Protein AF-A0A310S3H1-F1 (afdb_monomer_lite)

Secondary structure (DSSP, 8-state):
--TTSSHHHHTT-HHHHHHHHHHTTS--------PPPHHHHHHHHHTTSS---HHHHHHHHHHIIIIISTTTT--HHHHHHHHHHHHHHHHH-HHHHHHHHHHHSPP--

Sequence (109 aa):
MQIKSVDRVIMSSPGLFFLMLLGTILCTEGQVLRGNSYMEKQLLCALDRAPCDILGSQIKDALPEIIGNNCRSCDNRQVSNARRIAVFVQSKYPDVWNALVQKYSPSST

Radius of gyration: 20.16 Å; chains: 1; bounding box: 42×35×50 Å

Organism: Chrysomela lapponica (NCBI:txid153811)

InterPro domains:
  IPR005055 Insect odorant-binding protein A10/Ejaculatory bulb-specific protein 3 [PF03392] (31-108)
  IPR005055 Insect odorant-binding protein A10/Ejaculatory bulb-specific protein 3 [PTHR11257] (31-108)
  IPR036682 Insect odorant-binding protein A10/Ejaculatory bulb-specific protein 3 superfamily [G3DSA:1.10.2080.10] (29-109)
  IPR036682 Insect odorant-binding protein A10/Ejaculatory bulb-specific protein 3 superfamily [SSF100910] (31-108)

Structure (mmCIF, N/CA/C/O backbone):
data_AF-A0A310S3H1-F1
#
_entry.id   AF-A0A310S3H1-F1
#
loop_
_atom_site.group_PDB
_atom_site.id
_atom_site.type_symbol
_atom_site.label_atom_id
_atom_site.label_alt_id
_atom_site.label_comp_id
_atom_site.label_asym_id
_atom_site.label_entity_id
_atom_site.label_seq_id
_atom_site.pdbx_PDB_ins_code
_atom_site.Cartn_x
_atom_site.Cartn_y
_atom_site.Cartn_z
_atom_site.occupancy
_atom_site.B_iso_or_equiv
_atom_site.auth_seq_id
_atom_site.auth_comp_id
_atom_site.auth_asym_id
_atom_site.auth_atom_id
_atom_site.pdbx_PDB_model_num
ATOM 1 N N . MET A 1 1 ? -22.642 7.665 -6.663 1.00 42.91 1 MET A N 1
ATOM 2 C CA . MET A 1 1 ? -24.018 8.197 -6.814 1.00 42.91 1 MET A CA 1
ATOM 3 C C . MET A 1 1 ? -23.860 9.648 -7.265 1.00 42.91 1 MET A C 1
ATOM 5 O O . MET A 1 1 ? -23.301 10.402 -6.495 1.00 42.91 1 MET A O 1
ATOM 9 N N . GLN A 1 2 ? -23.945 10.004 -8.549 1.00 29.75 2 GLN A N 1
ATOM 10 C CA . GLN A 1 2 ? -25.101 10.720 -9.135 1.00 29.75 2 GLN A CA 1
ATOM 11 C C . GLN A 1 2 ? -25.016 10.783 -10.693 1.00 29.75 2 GLN A C 1
ATOM 13 O O . GLN A 1 2 ? -25.558 11.685 -11.318 1.00 29.75 2 GLN A O 1
ATOM 18 N N . IL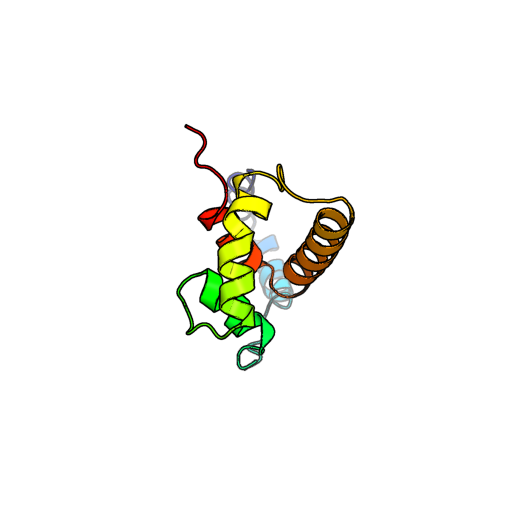E A 1 3 ? -24.314 9.854 -11.358 1.00 44.84 3 ILE A N 1
ATOM 19 C CA . ILE A 1 3 ? -23.922 10.017 -12.780 1.00 44.84 3 ILE A CA 1
ATOM 20 C C . ILE A 1 3 ? -25.096 9.847 -13.779 1.00 44.84 3 ILE A C 1
ATOM 22 O O . ILE A 1 3 ? -25.001 10.300 -14.905 1.00 44.84 3 ILE A O 1
ATOM 26 N N . LYS A 1 4 ? -26.247 9.272 -13.396 1.00 45.41 4 LYS A N 1
ATOM 27 C CA . LYS A 1 4 ? -27.251 8.809 -14.383 1.00 45.41 4 LYS A CA 1
ATOM 28 C C . LYS A 1 4 ? -28.276 9.842 -14.892 1.00 45.41 4 LYS A C 1
ATOM 30 O O . LYS A 1 4 ? -28.964 9.540 -15.862 1.00 45.41 4 LYS A O 1
ATOM 35 N N . SER A 1 5 ? -28.420 11.024 -14.281 1.00 38.00 5 SER A N 1
ATOM 36 C CA . SER A 1 5 ? -29.461 11.991 -14.707 1.00 38.00 5 SER A CA 1
ATOM 37 C C . SER A 1 5 ? -28.984 13.064 -15.690 1.00 38.00 5 SER A C 1
ATOM 39 O O . SER A 1 5 ? -29.821 13.683 -16.345 1.00 38.00 5 SER A O 1
ATOM 41 N N . VAL A 1 6 ? -27.673 13.291 -15.827 1.00 47.19 6 VAL A N 1
ATOM 42 C CA . VAL A 1 6 ? -27.137 14.397 -16.647 1.00 47.19 6 VAL A CA 1
ATOM 43 C C . VAL A 1 6 ? -26.941 14.026 -18.122 1.00 47.19 6 VAL A C 1
ATOM 45 O O . VAL A 1 6 ? -26.790 14.908 -18.954 1.00 47.19 6 VAL A O 1
ATOM 48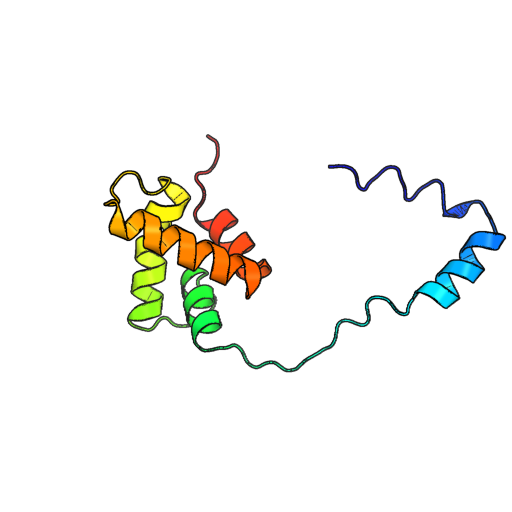 N N . ASP A 1 7 ? -27.004 12.742 -18.481 1.00 50.34 7 ASP A N 1
ATOM 49 C CA . ASP A 1 7 ? -26.800 12.302 -19.870 1.00 50.34 7 ASP A CA 1
ATOM 50 C C . ASP A 1 7 ? -28.016 12.585 -20.769 1.00 50.34 7 ASP A C 1
ATOM 52 O O . ASP A 1 7 ? -27.888 12.762 -21.980 1.00 50.34 7 ASP A O 1
ATOM 56 N N . ARG A 1 8 ? -29.227 12.661 -20.193 1.00 44.34 8 ARG A N 1
ATOM 57 C CA . ARG A 1 8 ? -30.472 12.756 -20.978 1.00 44.34 8 ARG A CA 1
ATOM 58 C C . ARG A 1 8 ? -30.781 14.175 -21.476 1.00 44.34 8 ARG A C 1
ATOM 60 O O . ARG A 1 8 ? -31.471 14.321 -22.478 1.00 44.34 8 ARG A O 1
ATOM 67 N N . VAL A 1 9 ? -30.269 15.216 -20.814 1.00 45.97 9 VAL A N 1
ATOM 68 C CA . VAL A 1 9 ? -30.546 16.622 -21.186 1.00 45.97 9 VAL A CA 1
ATOM 69 C C . VAL A 1 9 ? -29.674 17.084 -22.362 1.00 45.97 9 VAL A C 1
ATOM 71 O O . VAL A 1 9 ? -30.108 17.898 -23.175 1.00 45.97 9 VAL A O 1
ATOM 74 N N . ILE A 1 10 ? -28.468 16.527 -22.507 1.00 50.19 10 ILE A N 1
ATOM 75 C CA . ILE A 1 10 ? -27.440 17.016 -23.442 1.00 50.19 10 ILE A CA 1
ATOM 76 C C . ILE A 1 10 ? -27.767 16.680 -24.914 1.00 50.19 10 ILE A C 1
ATOM 78 O O . ILE A 1 10 ? -27.358 17.403 -25.819 1.00 50.19 10 ILE A O 1
ATOM 82 N N . MET A 1 11 ? -28.563 15.637 -25.177 1.00 49.97 11 MET A N 1
ATOM 83 C CA . MET A 1 11 ? -28.766 15.091 -26.531 1.00 49.97 11 MET A CA 1
ATOM 84 C C . MET A 1 11 ? -29.881 15.769 -27.359 1.00 49.97 11 MET A C 1
ATOM 86 O O . MET A 1 11 ? -30.158 15.337 -28.474 1.00 49.97 11 MET A O 1
ATOM 90 N N . SER A 1 12 ? -30.515 16.832 -26.847 1.00 48.53 12 SER A N 1
ATOM 91 C CA . SER A 1 12 ? -31.702 17.455 -27.478 1.00 48.53 12 SER A CA 1
ATOM 92 C C . SER A 1 12 ? -31.439 18.814 -28.143 1.00 48.53 12 SER A C 1
ATOM 94 O O . SER A 1 12 ? -32.341 19.374 -28.762 1.00 48.53 12 SER A O 1
ATOM 96 N N . SER A 1 13 ? -30.227 19.363 -28.015 1.00 48.22 13 SER A N 1
ATOM 97 C CA . SER A 1 13 ? -29.909 20.740 -28.420 1.00 48.22 13 SER A CA 1
ATOM 98 C C . SER A 1 13 ? -28.786 20.765 -29.467 1.00 48.22 13 SER A C 1
ATOM 100 O O . SER A 1 13 ? -27.623 20.573 -29.104 1.00 48.22 13 SER A O 1
ATOM 102 N N . PRO A 1 14 ? -29.080 21.059 -30.752 1.00 57.53 14 PRO A N 1
ATOM 103 C CA . PRO A 1 14 ? -28.101 21.011 -31.848 1.00 57.53 14 PRO A CA 1
ATOM 104 C C . PRO A 1 14 ? -26.866 21.909 -31.646 1.00 57.53 14 PRO A C 1
ATOM 106 O O . PRO A 1 14 ? -25.802 21.631 -32.191 1.00 57.53 14 PRO A O 1
ATOM 109 N N . GLY A 1 15 ? -26.983 22.974 -30.844 1.00 57.22 15 GLY A N 1
ATOM 110 C CA . GLY A 1 15 ? -25.899 23.932 -30.590 1.00 57.22 15 GLY A CA 1
ATOM 111 C C . GLY A 1 15 ? -24.832 23.478 -29.583 1.00 57.22 15 GLY A C 1
ATOM 112 O O . GLY A 1 15 ? -23.707 23.966 -29.637 1.00 57.22 15 GLY A O 1
ATOM 113 N N . LEU A 1 16 ? -25.133 22.533 -28.684 1.00 53.72 16 LEU A N 1
ATOM 114 C CA . LEU A 1 16 ? -24.162 22.059 -27.680 1.00 53.72 16 LEU A CA 1
ATOM 115 C C . LEU A 1 16 ? -23.225 20.966 -28.211 1.00 53.72 16 LEU A C 1
ATOM 117 O O . LEU A 1 16 ? -22.139 20.768 -27.669 1.00 53.72 16 LEU A O 1
ATOM 121 N N . PHE A 1 17 ? -23.603 20.300 -29.302 1.00 57.66 17 PHE A N 1
ATOM 122 C CA . PHE A 1 17 ? -22.774 19.278 -29.942 1.00 57.66 17 PHE A CA 1
ATOM 123 C C . PHE A 1 17 ? -21.497 19.879 -30.559 1.00 57.66 17 PHE A C 1
ATOM 125 O O . PHE A 1 17 ? -20.422 19.289 -30.485 1.00 57.66 17 PHE A O 1
ATOM 132 N N . PHE A 1 18 ? -21.590 21.103 -31.091 1.00 57.94 18 PHE A N 1
ATOM 133 C CA . PHE A 1 18 ? -20.455 21.828 -31.675 1.00 57.94 18 PHE A CA 1
ATOM 134 C C . PHE A 1 18 ? -19.472 22.351 -30.609 1.00 57.94 18 PHE A C 1
ATOM 136 O O . PHE A 1 18 ? -18.264 22.376 -30.830 1.00 57.94 18 PHE A O 1
ATOM 143 N N . LEU A 1 19 ? -19.973 22.692 -29.416 1.00 54.56 19 LEU A N 1
ATOM 144 C CA . LEU A 1 19 ? -19.149 23.046 -28.252 1.00 54.56 19 LEU A CA 1
ATOM 145 C C . LEU A 1 19 ? -18.420 21.833 -27.658 1.00 54.56 19 LEU A C 1
ATOM 147 O O . LEU A 1 19 ? -17.305 21.981 -27.165 1.00 54.56 19 LEU A O 1
ATOM 151 N N . MET A 1 20 ? -18.997 20.630 -27.754 1.00 55.97 20 MET A N 1
ATOM 152 C CA . MET A 1 20 ? -18.299 19.405 -27.350 1.00 55.97 20 MET A CA 1
ATOM 153 C C . MET A 1 20 ? -17.115 19.067 -28.265 1.00 55.97 20 MET A C 1
ATOM 155 O O . MET A 1 20 ? -16.096 18.612 -27.758 1.00 55.97 20 MET A O 1
ATOM 159 N N . LEU A 1 21 ? -17.184 19.361 -29.570 1.00 56.03 21 LEU A N 1
ATOM 160 C CA . LEU A 1 21 ? -16.066 19.133 -30.502 1.00 56.03 21 LEU A CA 1
ATOM 161 C C . LEU A 1 21 ? -14.854 20.045 -30.242 1.00 56.03 21 LEU A C 1
ATOM 163 O O . LEU A 1 21 ? -13.724 19.641 -30.496 1.00 56.03 21 LEU A O 1
ATOM 167 N N . LEU A 1 22 ? -15.064 21.248 -29.698 1.00 56.94 22 LEU A N 1
ATOM 168 C CA . LEU A 1 22 ? -13.971 22.125 -29.253 1.00 56.94 22 L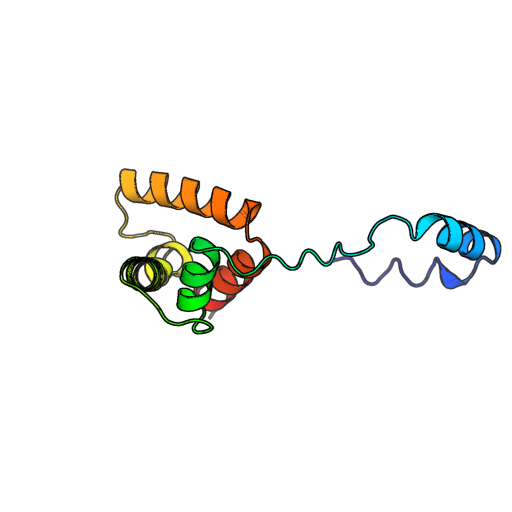EU A CA 1
ATOM 169 C C . LEU A 1 22 ? -13.485 21.795 -27.826 1.00 56.94 22 LEU A C 1
ATOM 171 O O . LEU A 1 22 ? -12.415 22.244 -27.422 1.00 56.94 22 LEU A O 1
ATOM 175 N N . GLY A 1 23 ? -14.248 21.000 -27.067 1.00 56.06 23 GLY A N 1
ATOM 176 C CA . GLY A 1 23 ? -13.971 20.628 -25.676 1.00 56.06 23 GLY A CA 1
ATOM 177 C C . GLY A 1 23 ? -13.260 19.283 -25.476 1.00 56.06 23 GLY A C 1
ATOM 178 O O . GLY A 1 23 ? -12.879 18.974 -24.350 1.00 56.06 23 GLY A O 1
ATOM 179 N N . THR A 1 24 ? -13.020 18.487 -26.525 1.00 53.22 24 THR A N 1
ATOM 180 C CA . THR A 1 24 ? -12.315 17.189 -26.420 1.00 53.22 24 THR A CA 1
ATOM 181 C C . THR A 1 24 ? -10.826 17.297 -26.048 1.00 53.22 24 THR A C 1
ATOM 183 O O . THR A 1 24 ? -10.147 16.278 -25.961 1.00 53.22 24 THR A O 1
ATOM 186 N N . ILE A 1 25 ? -10.290 18.498 -25.793 1.00 54.69 25 ILE A N 1
ATOM 187 C CA . ILE A 1 25 ? -8.881 18.725 -25.401 1.00 54.69 25 ILE A CA 1
ATOM 188 C C . ILE A 1 25 ? -8.672 18.642 -23.866 1.00 54.69 25 ILE A C 1
ATOM 190 O O . ILE A 1 25 ? -7.720 19.183 -23.318 1.00 54.69 25 ILE A O 1
ATOM 194 N N . LEU A 1 26 ? -9.544 17.949 -23.134 1.00 55.28 26 LEU A N 1
ATOM 195 C CA . LEU A 1 26 ? -9.329 17.520 -21.742 1.00 55.28 26 LEU A CA 1
ATOM 196 C C . LEU A 1 26 ? -9.914 16.104 -21.629 1.00 55.28 26 LEU A C 1
ATOM 198 O O . LEU A 1 26 ? -11.060 15.931 -21.246 1.00 55.28 26 LEU A O 1
ATOM 202 N N . CYS A 1 27 ? -9.297 15.081 -22.210 1.00 56.41 27 CYS A N 1
ATOM 203 C CA . CYS A 1 27 ? -8.417 14.163 -21.492 1.00 56.41 27 CYS A CA 1
ATOM 204 C C . CYS A 1 27 ? -7.836 13.190 -22.531 1.00 56.41 27 CYS A C 1
ATOM 206 O O . CYS A 1 27 ? -8.253 12.037 -22.604 1.00 56.41 27 CYS A O 1
ATOM 208 N N . THR A 1 28 ? -6.891 13.623 -23.372 1.00 45.31 28 THR A N 1
ATOM 209 C CA . THR A 1 28 ? -5.997 12.631 -23.984 1.00 45.31 28 THR A CA 1
ATOM 210 C C . THR A 1 28 ? -5.253 11.991 -22.820 1.00 45.31 28 THR A C 1
ATOM 212 O O . THR A 1 28 ? -4.408 12.647 -22.206 1.00 45.31 28 THR A O 1
ATOM 215 N N . GLU A 1 29 ? -5.631 10.765 -22.453 1.00 52.66 29 GLU A N 1
ATOM 216 C CA . GLU A 1 29 ? -4.867 9.938 -21.528 1.00 52.66 29 GLU A CA 1
ATOM 217 C C . GLU A 1 29 ? -3.442 9.911 -22.065 1.00 52.66 29 GLU A C 1
ATOM 219 O O . GLU A 1 29 ? -3.159 9.305 -23.099 1.00 52.66 29 GLU A O 1
ATOM 224 N N . GLY A 1 30 ? -2.550 10.668 -21.424 1.00 49.44 30 GLY A N 1
ATOM 225 C CA . GLY A 1 30 ? -1.141 10.619 -21.744 1.00 49.44 30 GLY A CA 1
ATOM 226 C C . GLY A 1 30 ? -0.711 9.180 -21.532 1.00 49.44 30 GLY A C 1
ATOM 227 O O . GLY A 1 30 ? -0.542 8.757 -20.391 1.00 49.44 30 GLY A O 1
ATOM 228 N N . GLN A 1 31 ? -0.561 8.424 -22.618 1.00 48.28 31 GLN A N 1
ATOM 229 C CA . GLN A 1 31 ? 0.021 7.093 -22.571 1.00 48.28 31 GLN A CA 1
ATOM 230 C C . GLN A 1 31 ? 1.515 7.271 -22.342 1.00 48.28 31 GLN A C 1
ATOM 232 O O . GLN A 1 31 ? 2.348 7.160 -23.238 1.00 48.28 31 GLN A O 1
ATOM 237 N N . VAL A 1 32 ? 1.858 7.636 -21.110 1.00 48.81 32 VAL A N 1
ATOM 238 C CA . VAL A 1 32 ? 3.223 7.543 -20.644 1.00 48.81 32 VAL A CA 1
ATOM 239 C C . VAL A 1 32 ? 3.454 6.053 -20.457 1.00 48.81 32 VAL A C 1
ATOM 241 O O . VAL A 1 32 ? 2.864 5.449 -19.563 1.00 48.81 32 VAL A O 1
ATOM 244 N N . LEU A 1 33 ? 4.304 5.461 -21.295 1.00 51.59 33 LEU A N 1
ATOM 245 C CA . LEU A 1 33 ? 4.903 4.150 -21.051 1.00 51.59 33 LEU A CA 1
ATOM 246 C C . LEU A 1 33 ? 5.785 4.254 -19.792 1.00 51.59 33 LEU A C 1
ATOM 248 O O . LEU A 1 33 ? 7.012 4.283 -19.857 1.00 51.59 33 LEU A O 1
ATOM 252 N N . ARG A 1 34 ? 5.158 4.402 -18.624 1.00 56.78 34 ARG A N 1
ATOM 253 C CA . ARG A 1 34 ? 5.810 4.298 -17.324 1.00 56.78 34 ARG A CA 1
ATOM 254 C C . ARG A 1 34 ? 5.832 2.816 -17.020 1.00 56.78 34 ARG A C 1
ATOM 256 O O . ARG A 1 34 ? 4.828 2.256 -16.605 1.00 56.78 34 ARG A O 1
ATOM 263 N N . GLY A 1 35 ? 6.971 2.175 -17.266 1.00 65.00 35 GLY A N 1
ATOM 264 C CA . GLY A 1 35 ? 7.217 0.876 -16.652 1.00 65.00 35 GLY A CA 1
ATOM 265 C C . GLY A 1 35 ? 6.984 0.988 -15.143 1.00 65.00 35 GLY A C 1
ATOM 266 O O . GLY A 1 35 ? 7.349 2.003 -14.541 1.00 65.00 35 GLY A O 1
ATOM 267 N N . ASN A 1 36 ? 6.350 -0.025 -14.554 1.00 74.62 36 ASN A N 1
ATOM 268 C CA . ASN A 1 36 ? 5.904 0.044 -13.166 1.00 74.62 36 ASN A CA 1
ATOM 269 C C . ASN A 1 36 ? 7.074 0.361 -12.232 1.00 74.62 36 ASN A C 1
ATOM 271 O O . ASN A 1 36 ? 8.142 -0.266 -12.312 1.00 74.62 36 ASN A O 1
ATOM 275 N N . SER A 1 37 ? 6.863 1.315 -11.325 1.00 90.88 37 SER A N 1
ATOM 276 C CA . SER A 1 37 ? 7.884 1.691 -10.345 1.00 90.88 37 SER A CA 1
ATOM 277 C C . SER A 1 37 ? 8.180 0.526 -9.387 1.00 90.88 37 SER A C 1
ATOM 279 O O . SER A 1 37 ? 7.386 -0.406 -9.252 1.00 90.88 37 SER A O 1
ATOM 281 N N . TYR A 1 38 ? 9.317 0.567 -8.680 1.00 94.81 38 TYR A N 1
ATOM 282 C CA . TYR A 1 38 ? 9.615 -0.437 -7.650 1.00 94.81 38 TYR A CA 1
ATOM 283 C C . TYR A 1 38 ? 8.483 -0.542 -6.615 1.00 94.81 38 TYR A C 1
ATOM 285 O O . TYR A 1 38 ? 8.014 -1.640 -6.335 1.00 94.81 38 TYR A O 1
ATOM 293 N N . MET A 1 39 ? 7.991 0.596 -6.111 1.00 95.25 39 MET A N 1
ATOM 294 C CA . MET A 1 39 ? 6.886 0.617 -5.147 1.00 95.25 39 MET A CA 1
ATOM 295 C C . MET A 1 39 ? 5.585 0.089 -5.738 1.00 95.25 39 MET A C 1
ATOM 297 O O . MET A 1 39 ? 4.866 -0.648 -5.073 1.00 95.25 39 MET A O 1
ATOM 301 N N . GLU A 1 40 ? 5.293 0.419 -6.991 1.00 95.44 40 GLU A N 1
ATOM 302 C CA . GLU A 1 40 ? 4.116 -0.101 -7.676 1.00 95.44 40 GLU A CA 1
ATOM 303 C C . GLU A 1 40 ? 4.154 -1.628 -7.778 1.00 95.44 40 GLU A C 1
ATOM 305 O O . GLU A 1 40 ? 3.152 -2.276 -7.497 1.00 95.44 40 GLU A O 1
ATOM 310 N N . LYS A 1 41 ? 5.316 -2.225 -8.079 1.00 96.94 41 LYS A N 1
ATOM 311 C CA . LYS A 1 41 ? 5.478 -3.689 -8.073 1.00 96.94 41 LYS A CA 1
ATOM 312 C C . LYS A 1 41 ? 5.186 -4.295 -6.699 1.00 96.94 41 LYS A C 1
ATOM 314 O O . LYS A 1 41 ? 4.506 -5.314 -6.641 1.00 96.94 41 LYS A O 1
ATOM 319 N N . GLN A 1 42 ? 5.615 -3.652 -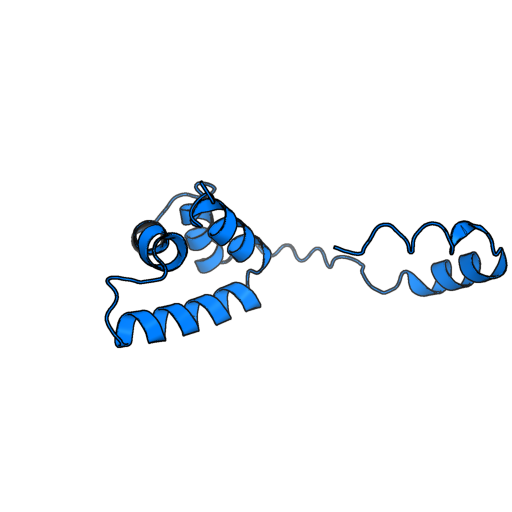5.610 1.00 97.75 42 GLN A N 1
ATOM 320 C CA . GLN A 1 42 ? 5.314 -4.138 -4.256 1.00 97.75 42 GLN A CA 1
ATOM 321 C C . GLN A 1 42 ? 3.823 -4.049 -3.920 1.00 97.75 42 GLN A C 1
ATOM 323 O O . GLN A 1 42 ? 3.246 -4.993 -3.382 1.00 97.75 42 GLN A O 1
ATOM 328 N N . LEU A 1 43 ? 3.168 -2.950 -4.301 1.00 97.31 43 LEU A N 1
ATOM 329 C CA . LEU A 1 43 ? 1.724 -2.795 -4.124 1.00 97.31 43 LEU A CA 1
ATOM 330 C C . LEU A 1 43 ? 0.932 -3.790 -4.994 1.00 97.31 43 LEU A C 1
ATOM 332 O O . LEU A 1 43 ? -0.068 -4.349 -4.547 1.00 97.31 43 LEU A O 1
ATOM 336 N N . LEU A 1 44 ? 1.394 -4.067 -6.216 1.00 97.50 44 LEU A N 1
ATOM 337 C CA . LEU A 1 44 ? 0.811 -5.084 -7.094 1.00 97.50 44 LEU A CA 1
ATOM 338 C C . LEU A 1 44 ? 1.035 -6.505 -6.565 1.00 97.50 44 LEU A C 1
ATOM 340 O O . LEU A 1 44 ? 0.149 -7.344 -6.719 1.00 97.50 44 LEU A O 1
ATOM 344 N N . CYS A 1 45 ? 2.157 -6.778 -5.898 1.00 98.25 45 CYS A N 1
ATOM 345 C CA . CYS A 1 45 ? 2.375 -8.034 -5.174 1.00 98.25 45 CYS A CA 1
ATOM 346 C C . CYS A 1 45 ? 1.317 -8.228 -4.079 1.00 98.25 45 CYS A C 1
ATOM 348 O O . CYS A 1 45 ? 0.718 -9.299 -3.979 1.00 98.25 45 CYS A O 1
ATOM 350 N N . ALA A 1 46 ? 0.988 -7.178 -3.321 1.00 97.69 46 ALA A N 1
ATOM 351 C CA . ALA A 1 46 ? -0.089 -7.241 -2.335 1.00 97.69 46 ALA A CA 1
ATOM 352 C C . ALA A 1 46 ? -1.475 -7.503 -2.969 1.00 97.69 46 ALA A C 1
ATOM 354 O O . ALA A 1 46 ? -2.391 -7.994 -2.302 1.00 97.69 46 ALA A O 1
ATOM 355 N N . LEU A 1 47 ? -1.635 -7.250 -4.270 1.00 97.75 47 LEU A N 1
ATOM 356 C CA . LEU A 1 47 ? -2.816 -7.609 -5.059 1.00 97.75 47 LEU A CA 1
ATOM 357 C C . LEU A 1 47 ? -2.725 -8.980 -5.745 1.00 97.75 47 LEU A C 1
ATOM 359 O O . LEU A 1 47 ? -3.674 -9.344 -6.431 1.00 97.75 47 LEU A O 1
ATOM 363 N N . ASP A 1 48 ? -1.648 -9.743 -5.546 1.00 97.62 48 ASP A N 1
ATOM 364 C CA . ASP A 1 48 ? -1.346 -10.994 -6.265 1.00 97.62 48 ASP A CA 1
ATOM 365 C C . ASP A 1 48 ? -1.189 -10.811 -7.787 1.00 97.62 48 ASP A C 1
ATOM 367 O O . ASP A 1 48 ? -1.487 -11.705 -8.575 1.00 97.62 48 ASP A O 1
ATOM 371 N N . ARG A 1 49 ? -0.720 -9.633 -8.220 1.00 96.56 49 ARG A N 1
ATOM 372 C CA . ARG A 1 49 ? -0.520 -9.274 -9.640 1.00 96.56 49 ARG A CA 1
ATOM 373 C C . ARG A 1 49 ? 0.952 -9.143 -10.044 1.00 96.56 49 ARG A C 1
ATOM 375 O O . ARG A 1 49 ? 1.245 -8.850 -11.199 1.00 96.56 49 ARG A O 1
ATOM 382 N N . ALA A 1 50 ? 1.874 -9.329 -9.104 1.00 96.38 50 ALA A N 1
ATOM 383 C CA . ALA A 1 50 ? 3.319 -9.298 -9.312 1.00 96.38 50 ALA A CA 1
ATOM 384 C C . ALA A 1 50 ? 4.016 -10.182 -8.258 1.00 96.38 50 ALA A C 1
ATOM 386 O O . ALA A 1 50 ? 3.434 -10.420 -7.198 1.00 96.38 50 ALA A O 1
ATOM 387 N N . PRO A 1 51 ? 5.244 -10.674 -8.505 1.00 97.44 51 PRO A N 1
ATOM 388 C CA . PRO A 1 51 ? 6.015 -11.378 -7.484 1.00 97.44 51 PRO A CA 1
ATOM 389 C C . PRO A 1 51 ? 6.389 -10.440 -6.329 1.00 97.44 51 PRO A C 1
ATOM 391 O O . PRO A 1 51 ? 6.666 -9.259 -6.539 1.00 97.44 51 PRO A O 1
ATOM 394 N N . CYS A 1 52 ? 6.415 -10.987 -5.117 1.00 97.56 52 CYS A N 1
ATOM 395 C CA . CYS A 1 52 ? 6.780 -10.263 -3.905 1.00 97.56 52 CYS A CA 1
ATOM 396 C C . CYS A 1 52 ? 8.277 -10.380 -3.614 1.00 97.56 52 CYS A C 1
ATOM 398 O O . CYS A 1 52 ? 8.847 -11.466 -3.728 1.00 97.56 52 CYS A O 1
ATOM 400 N N . ASP A 1 53 ? 8.892 -9.281 -3.178 1.00 97.81 53 ASP A N 1
ATOM 401 C CA . ASP A 1 53 ? 10.148 -9.331 -2.430 1.00 97.81 53 ASP A CA 1
ATOM 402 C C . ASP A 1 53 ? 9.882 -9.222 -0.917 1.00 97.81 53 ASP A C 1
ATOM 404 O O . ASP A 1 53 ? 8.738 -9.304 -0.464 1.00 97.81 53 ASP A O 1
ATOM 408 N N . ILE A 1 54 ? 10.939 -9.044 -0.119 1.00 98.00 54 ILE A N 1
ATOM 409 C CA . ILE A 1 54 ? 10.830 -8.908 1.340 1.00 98.00 54 ILE A CA 1
ATOM 410 C C . ILE A 1 54 ? 9.887 -7.755 1.723 1.00 98.00 54 ILE A C 1
ATOM 412 O O . ILE A 1 54 ? 9.058 -7.918 2.618 1.00 98.00 54 ILE A O 1
ATOM 416 N N . LEU A 1 55 ? 9.984 -6.608 1.045 1.00 96.44 55 LEU A N 1
ATOM 417 C CA . LEU A 1 55 ? 9.144 -5.446 1.324 1.00 96.44 55 LEU A CA 1
ATOM 418 C C . LEU A 1 55 ? 7.704 -5.685 0.861 1.00 96.44 55 LEU A C 1
ATOM 420 O O . LEU A 1 55 ? 6.771 -5.381 1.604 1.00 96.44 55 LEU A O 1
ATOM 424 N N . GLY A 1 56 ? 7.510 -6.241 -0.336 1.00 97.06 56 GLY A N 1
ATOM 425 C CA . GLY A 1 56 ? 6.184 -6.589 -0.848 1.00 97.06 56 GLY A CA 1
ATOM 426 C C . GLY A 1 56 ? 5.430 -7.537 0.081 1.00 97.06 56 GLY A C 1
ATOM 427 O O . GLY A 1 56 ? 4.264 -7.287 0.391 1.00 97.06 56 GLY A O 1
ATOM 428 N N . SER A 1 57 ? 6.111 -8.563 0.596 1.00 98.31 57 SER A N 1
ATOM 429 C CA . SER A 1 57 ? 5.543 -9.497 1.575 1.00 98.31 57 SER A CA 1
ATOM 430 C C . SER A 1 57 ? 5.173 -8.795 2.882 1.00 98.31 57 SER A C 1
ATOM 432 O O . SER A 1 57 ? 4.050 -8.944 3.348 1.00 98.31 57 SER A O 1
ATOM 434 N N . GLN A 1 58 ? 6.046 -7.936 3.423 1.00 96.69 58 GLN A N 1
ATOM 435 C CA . GLN A 1 58 ? 5.733 -7.158 4.632 1.00 96.69 58 GLN A CA 1
ATOM 436 C C . GLN A 1 58 ? 4.517 -6.244 4.450 1.00 96.69 58 GLN A C 1
ATOM 438 O O . GLN A 1 58 ? 3.681 -6.137 5.346 1.00 96.69 58 GLN A O 1
ATOM 443 N N . ILE A 1 59 ? 4.404 -5.585 3.292 1.00 96.50 59 ILE A N 1
ATOM 444 C CA . ILE A 1 59 ? 3.233 -4.767 2.962 1.00 96.50 59 ILE A CA 1
ATOM 445 C C . ILE A 1 59 ? 1.992 -5.657 2.930 1.00 96.50 59 ILE A C 1
ATOM 447 O O . ILE A 1 59 ? 1.009 -5.350 3.600 1.00 96.50 59 ILE A O 1
ATOM 451 N N . LYS A 1 60 ? 2.043 -6.763 2.182 1.00 97.56 60 LYS A N 1
ATOM 452 C CA . LYS A 1 60 ? 0.928 -7.701 2.035 1.00 97.56 60 LYS A CA 1
ATOM 453 C C . LYS A 1 60 ? 0.436 -8.227 3.386 1.00 97.56 60 LYS A C 1
ATOM 455 O O . LYS A 1 60 ? -0.768 -8.200 3.629 1.00 97.56 60 LYS A O 1
ATOM 460 N N . ASP A 1 61 ? 1.352 -8.618 4.266 1.00 96.69 61 ASP A N 1
ATOM 461 C CA . ASP A 1 61 ? 1.043 -9.164 5.592 1.00 96.69 61 ASP A CA 1
ATOM 462 C C . ASP A 1 61 ? 0.455 -8.111 6.545 1.00 96.69 61 ASP A C 1
ATOM 464 O O . ASP A 1 61 ? -0.364 -8.434 7.405 1.00 96.69 61 ASP A O 1
ATOM 468 N N . ALA A 1 62 ? 0.831 -6.838 6.387 1.00 95.69 62 ALA A N 1
ATOM 469 C CA . ALA A 1 62 ? 0.340 -5.750 7.233 1.00 95.69 62 ALA A CA 1
ATOM 470 C C . ALA A 1 62 ? -1.058 -5.237 6.835 1.00 95.69 62 ALA A C 1
ATOM 472 O O . ALA A 1 62 ? -1.781 -4.689 7.671 1.00 95.69 62 ALA A O 1
ATOM 473 N N . LEU A 1 63 ? -1.458 -5.381 5.568 1.00 96.56 63 LEU A N 1
ATOM 474 C CA . LEU A 1 63 ? -2.704 -4.798 5.053 1.00 96.56 63 LEU A CA 1
ATOM 475 C C . LEU A 1 63 ? -3.993 -5.327 5.705 1.00 96.56 63 LEU A C 1
ATOM 477 O O . LEU A 1 63 ? -4.873 -4.497 5.950 1.00 96.56 63 LEU A O 1
ATOM 481 N N . PRO A 1 64 ? -4.142 -6.627 6.038 1.00 96.25 64 PRO A N 1
ATOM 482 C CA . PRO A 1 64 ? -5.307 -7.109 6.778 1.00 96.25 64 PRO A CA 1
ATOM 483 C C . PRO A 1 64 ? -5.499 -6.385 8.113 1.00 96.25 64 PRO A C 1
ATOM 485 O O . PRO A 1 64 ? -6.622 -6.049 8.479 1.00 96.25 64 PRO A O 1
ATOM 488 N N . GLU A 1 65 ? -4.412 -6.078 8.822 1.00 95.38 65 GLU A N 1
ATOM 489 C CA . GLU A 1 65 ? -4.502 -5.352 10.087 1.00 95.38 65 GLU A CA 1
ATOM 490 C C . GLU A 1 65 ? -4.787 -3.862 9.865 1.00 95.38 65 GLU A C 1
ATOM 492 O O . GLU A 1 65 ? -5.683 -3.298 10.493 1.00 95.38 65 GLU A O 1
ATOM 497 N N . ILE A 1 66 ? -4.067 -3.221 8.942 1.00 95.38 66 ILE A N 1
ATOM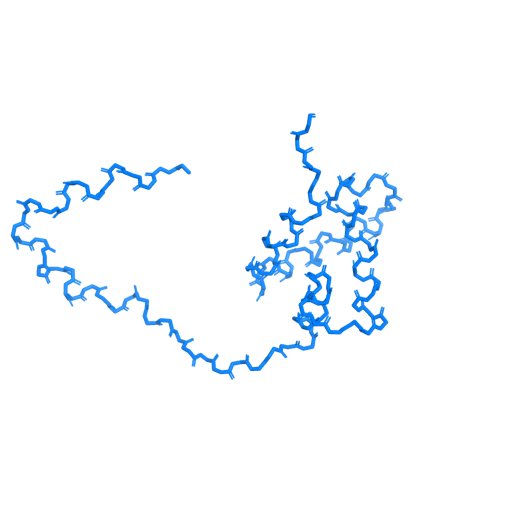 498 C CA . ILE A 1 66 ? -4.173 -1.774 8.703 1.00 95.38 66 ILE A CA 1
ATOM 499 C C . ILE A 1 66 ? -5.528 -1.396 8.085 1.00 95.38 66 ILE A C 1
ATOM 501 O O . ILE A 1 66 ? -6.151 -0.438 8.541 1.00 95.38 66 ILE A O 1
ATOM 505 N N . ILE A 1 67 ? -5.983 -2.124 7.059 1.00 95.12 67 ILE A N 1
ATOM 506 C CA . ILE A 1 67 ? -7.233 -1.842 6.332 1.00 95.12 67 ILE A CA 1
ATOM 507 C C . ILE A 1 67 ? -8.393 -2.654 6.908 1.00 95.12 67 ILE A C 1
ATOM 509 O O . ILE A 1 67 ? -9.453 -2.096 7.181 1.00 95.12 67 ILE A O 1
ATOM 513 N N . GLY A 1 68 ? -8.203 -3.961 7.099 1.00 95.19 68 GLY A N 1
ATOM 514 C CA . GLY A 1 68 ? -9.279 -4.866 7.510 1.00 95.19 68 GLY A CA 1
ATOM 515 C C . GLY A 1 68 ? -9.748 -4.622 8.943 1.00 95.19 68 GLY A C 1
ATOM 516 O O . GLY A 1 68 ? -10.946 -4.517 9.208 1.00 95.19 68 GLY A O 1
ATOM 517 N N . ASN A 1 69 ? -8.798 -4.459 9.865 1.00 95.06 69 ASN A N 1
ATOM 518 C CA . ASN A 1 69 ? -9.072 -4.233 11.287 1.00 95.06 69 ASN A CA 1
ATOM 519 C C . ASN A 1 69 ? -8.966 -2.766 11.719 1.00 95.06 69 ASN A C 1
ATOM 521 O O . ASN A 1 69 ? -9.100 -2.481 12.910 1.00 95.06 69 ASN A O 1
ATOM 525 N N . ASN A 1 70 ? -8.743 -1.835 10.786 1.00 92.94 70 ASN A N 1
ATOM 526 C CA . ASN A 1 70 ? -8.497 -0.420 11.079 1.00 92.94 70 ASN A CA 1
ATOM 527 C C . ASN A 1 70 ? -7.348 -0.194 12.084 1.00 92.94 70 ASN A C 1
ATOM 529 O O . ASN A 1 70 ? -7.428 0.686 12.942 1.00 92.94 70 ASN A O 1
ATOM 533 N N . CYS A 1 71 ? -6.270 -0.976 11.971 1.00 93.44 71 CYS A N 1
ATOM 534 C CA . CYS A 1 71 ? -5.069 -0.872 12.805 1.00 93.44 71 CYS A CA 1
ATOM 535 C C . CYS A 1 71 ? -5.343 -1.058 14.315 1.00 93.44 71 CYS A C 1
ATOM 537 O O . CYS A 1 71 ? -4.750 -0.370 15.148 1.00 93.44 71 CYS A O 1
ATOM 539 N N . ARG A 1 72 ? -6.254 -1.968 14.689 1.00 95.25 72 ARG A N 1
ATOM 540 C CA . ARG A 1 72 ? -6.668 -2.213 16.087 1.00 95.25 72 ARG A CA 1
ATOM 541 C C . ARG A 1 72 ? -5.499 -2.564 17.016 1.00 95.25 72 ARG A C 1
ATOM 543 O O . ARG A 1 72 ? -5.532 -2.225 18.194 1.00 95.25 72 ARG A O 1
ATOM 550 N N . SER A 1 73 ? -4.492 -3.242 16.483 1.00 95.44 73 SER A N 1
ATOM 551 C CA . SER A 1 73 ? -3.332 -3.785 17.198 1.00 95.44 73 SER A CA 1
ATOM 552 C C . SER A 1 73 ? -2.074 -2.935 17.004 1.00 95.44 73 SER A C 1
ATOM 554 O O . SER A 1 73 ? -0.994 -3.323 17.443 1.00 95.44 73 SER A O 1
ATOM 556 N N . CYS A 1 74 ? -2.191 -1.796 16.319 1.00 96.12 74 CYS A N 1
ATOM 557 C CA . CYS A 1 74 ? -1.064 -0.935 15.999 1.00 96.12 74 CYS A CA 1
ATOM 558 C C . CYS A 1 74 ? -0.689 -0.013 17.164 1.00 96.12 74 CYS A C 1
ATOM 560 O O . CYS A 1 74 ? -1.554 0.559 17.827 1.00 96.12 74 CYS A O 1
ATOM 562 N N . ASP A 1 75 ? 0.607 0.234 17.344 1.00 97.56 75 ASP A N 1
ATOM 563 C CA . ASP A 1 75 ? 1.094 1.302 18.215 1.00 97.56 75 ASP A CA 1
ATOM 564 C C . ASP A 1 75 ? 0.975 2.697 17.555 1.00 97.56 75 ASP A C 1
ATOM 566 O O . ASP A 1 75 ? 0.735 2.850 16.351 1.00 97.56 75 ASP A O 1
ATOM 570 N N . ASN A 1 76 ? 1.186 3.757 18.342 1.00 96.81 76 ASN A N 1
ATOM 571 C CA . ASN A 1 76 ? 1.078 5.143 17.865 1.00 96.81 76 ASN A CA 1
ATOM 572 C C . ASN A 1 76 ? 2.019 5.467 16.689 1.00 96.81 76 ASN A C 1
ATOM 574 O O . ASN A 1 76 ? 1.681 6.268 15.809 1.00 96.81 76 ASN A O 1
ATOM 578 N N . ARG A 1 77 ? 3.209 4.860 16.659 1.00 97.00 77 ARG A N 1
ATOM 579 C CA . ARG A 1 77 ? 4.198 5.068 15.597 1.00 97.00 77 ARG A CA 1
ATOM 580 C C . ARG A 1 77 ? 3.763 4.353 14.320 1.00 97.00 77 ARG A C 1
ATOM 582 O O . ARG A 1 77 ? 3.850 4.949 13.245 1.00 97.00 77 ARG A O 1
ATOM 589 N N . GLN A 1 78 ? 3.257 3.129 14.426 1.00 96.00 78 GLN A N 1
ATOM 590 C CA . GLN A 1 78 ? 2.702 2.358 13.315 1.00 96.00 78 GLN A CA 1
ATOM 591 C C . GLN A 1 78 ? 1.508 3.079 12.685 1.00 96.00 78 GLN A C 1
ATOM 593 O O . GLN A 1 78 ? 1.502 3.264 11.470 1.00 96.00 78 GLN A O 1
ATOM 598 N N . VAL A 1 79 ? 0.566 3.593 13.485 1.00 96.19 79 VAL A N 1
ATOM 599 C CA . VAL A 1 79 ? -0.584 4.370 12.981 1.00 96.19 79 VAL A CA 1
ATOM 600 C C . VAL A 1 79 ? -0.129 5.625 12.229 1.00 96.19 79 VAL A C 1
ATOM 602 O O . VAL A 1 79 ? -0.612 5.905 11.129 1.00 96.19 79 VAL A O 1
ATOM 605 N N . SER A 1 80 ? 0.818 6.383 12.790 1.00 96.94 80 SER A N 1
ATOM 606 C CA . SER A 1 80 ? 1.354 7.593 12.147 1.00 96.94 80 SER A CA 1
ATOM 607 C C . SER A 1 80 ? 2.037 7.280 10.810 1.00 96.94 80 SER A C 1
ATOM 609 O O . SER A 1 80 ? 1.780 7.942 9.799 1.00 96.94 80 SER A O 1
ATOM 611 N N . ASN A 1 81 ? 2.855 6.226 10.775 1.00 94.56 81 ASN A N 1
ATOM 612 C CA . ASN A 1 81 ? 3.531 5.783 9.559 1.00 94.56 81 ASN A CA 1
ATOM 613 C C . ASN A 1 81 ? 2.538 5.262 8.513 1.00 94.56 81 ASN A C 1
ATOM 615 O O . ASN A 1 81 ? 2.621 5.661 7.352 1.00 94.56 81 ASN A O 1
ATOM 619 N N . ALA A 1 82 ? 1.568 4.440 8.920 1.00 94.00 82 ALA A N 1
ATOM 620 C CA . ALA A 1 82 ? 0.534 3.903 8.040 1.00 94.00 82 ALA A CA 1
ATOM 621 C C . ALA A 1 82 ? -0.275 5.025 7.380 1.00 94.00 82 ALA A C 1
ATOM 623 O O . ALA A 1 82 ? -0.484 4.992 6.171 1.00 94.00 82 ALA A O 1
ATOM 624 N N . ARG A 1 83 ? -0.648 6.074 8.129 1.00 94.81 83 ARG A N 1
ATOM 625 C CA . ARG A 1 83 ? -1.335 7.254 7.572 1.00 94.81 83 ARG A CA 1
ATOM 626 C C . ARG A 1 83 ? -0.494 7.975 6.520 1.00 94.81 83 ARG A C 1
ATOM 628 O O . ARG A 1 83 ? -1.006 8.303 5.454 1.00 94.81 83 ARG A O 1
ATOM 635 N N . ARG A 1 84 ? 0.795 8.204 6.791 1.00 95.75 84 ARG A N 1
ATOM 636 C CA . ARG A 1 84 ? 1.704 8.859 5.830 1.00 95.75 84 ARG A CA 1
ATOM 637 C C . ARG A 1 84 ? 1.856 8.042 4.549 1.00 95.75 84 ARG A C 1
ATOM 639 O O . ARG A 1 84 ? 1.794 8.602 3.457 1.00 95.75 84 ARG A O 1
ATOM 646 N N . ILE A 1 85 ? 2.017 6.726 4.685 1.00 93.81 85 ILE A N 1
ATOM 647 C CA . ILE A 1 85 ? 2.119 5.808 3.547 1.00 93.81 85 ILE A CA 1
ATOM 648 C C . ILE A 1 85 ? 0.801 5.779 2.772 1.00 93.81 85 ILE A C 1
ATOM 650 O O . ILE A 1 85 ? 0.826 5.907 1.554 1.00 93.81 85 ILE A O 1
ATOM 654 N N . ALA A 1 86 ? -0.345 5.695 3.452 1.00 93.75 86 ALA A N 1
ATOM 655 C CA . ALA A 1 86 ? -1.657 5.717 2.813 1.00 93.75 86 ALA A CA 1
ATOM 656 C C . ALA A 1 86 ? -1.858 6.987 1.975 1.00 93.75 86 ALA A C 1
ATOM 658 O O . ALA A 1 86 ? -2.231 6.886 0.811 1.00 93.75 86 ALA A O 1
ATOM 659 N N . VAL A 1 87 ? -1.528 8.168 2.513 1.00 96.06 87 VAL A N 1
ATOM 660 C CA . VAL A 1 87 ? -1.594 9.439 1.766 1.00 96.06 87 VAL A CA 1
ATOM 661 C C . VAL A 1 87 ? -0.682 9.412 0.535 1.00 96.06 87 VAL A C 1
ATOM 663 O O . VAL A 1 87 ? -1.093 9.821 -0.551 1.00 96.06 87 VAL A O 1
ATOM 666 N N . PHE A 1 88 ? 0.543 8.899 0.672 1.00 94.88 88 PHE A N 1
ATOM 667 C CA . PHE A 1 88 ? 1.469 8.769 -0.454 1.00 94.88 88 PHE A CA 1
ATOM 668 C C . PHE A 1 88 ? 0.934 7.823 -1.539 1.00 94.88 88 PHE A C 1
ATOM 670 O O . PHE A 1 88 ? 0.961 8.170 -2.721 1.00 94.88 88 PHE A O 1
ATOM 677 N N . VAL A 1 89 ? 0.422 6.652 -1.151 1.00 95.00 89 VAL A N 1
ATOM 678 C CA . VAL A 1 89 ? -0.099 5.646 -2.086 1.00 95.00 8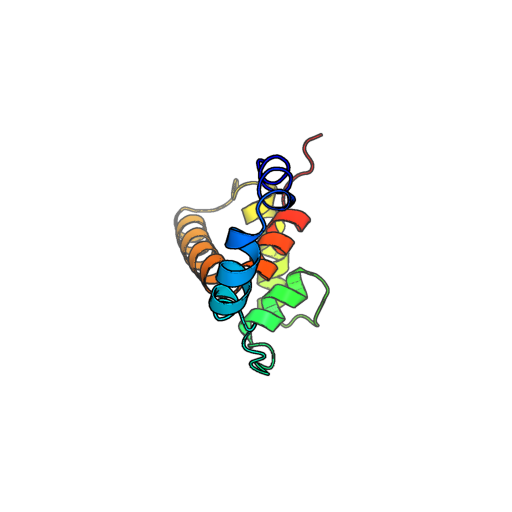9 VAL A CA 1
ATOM 679 C C . VAL A 1 89 ? -1.377 6.140 -2.763 1.00 95.00 89 VAL A C 1
ATOM 681 O O . VAL A 1 89 ? -1.487 6.013 -3.975 1.00 95.00 89 VAL A O 1
ATOM 684 N N . GLN A 1 90 ? -2.284 6.794 -2.035 1.00 94.69 90 GLN A N 1
ATOM 685 C CA . GLN A 1 90 ? -3.472 7.440 -2.611 1.00 94.69 90 GLN A CA 1
ATOM 686 C C . GLN A 1 90 ? -3.105 8.513 -3.638 1.00 94.69 90 GLN A C 1
ATOM 688 O O . GLN A 1 90 ? -3.727 8.601 -4.691 1.00 94.69 90 GLN A O 1
ATOM 693 N N . SER A 1 91 ? -2.080 9.321 -3.352 1.00 93.69 91 SER A N 1
ATOM 694 C CA . SER A 1 91 ? -1.656 10.400 -4.247 1.00 93.69 91 SER A CA 1
ATOM 695 C C . SER A 1 91 ? -0.926 9.898 -5.496 1.00 93.69 91 SER A C 1
ATOM 697 O O . SER A 1 91 ? -1.070 10.497 -6.562 1.00 93.69 91 SER A O 1
ATOM 699 N N . LYS A 1 92 ? -0.104 8.847 -5.378 1.00 94.25 92 LYS A N 1
ATOM 700 C CA . LYS A 1 92 ? 0.763 8.368 -6.470 1.00 94.25 92 LYS A CA 1
ATOM 701 C C . LYS A 1 92 ? 0.209 7.167 -7.233 1.00 94.25 92 LYS A C 1
ATOM 703 O O . LYS A 1 92 ? 0.534 7.024 -8.406 1.00 94.25 92 LYS A O 1
ATOM 708 N N . TYR A 1 93 ? -0.595 6.330 -6.585 1.00 95.12 93 TYR A N 1
ATOM 709 C CA . TYR A 1 93 ? -1.123 5.072 -7.118 1.00 95.12 93 TYR A CA 1
ATOM 710 C C . TYR A 1 93 ? -2.614 4.902 -6.753 1.00 95.12 93 TYR A C 1
ATOM 712 O O . TYR A 1 93 ? -2.976 3.912 -6.111 1.00 95.12 93 TYR A O 1
ATOM 720 N N . PRO A 1 94 ? -3.496 5.855 -7.119 1.00 95.19 94 PRO A N 1
ATOM 721 C CA . PRO A 1 94 ? -4.893 5.867 -6.675 1.00 95.19 94 PRO A CA 1
ATOM 722 C C . PRO A 1 94 ? -5.664 4.596 -7.064 1.00 95.19 94 PRO A C 1
ATOM 724 O O . PRO A 1 94 ? -6.406 4.052 -6.248 1.00 95.19 94 PRO A O 1
ATOM 727 N N . ASP A 1 95 ? -5.443 4.063 -8.267 1.00 95.06 95 ASP A N 1
ATOM 728 C CA . ASP A 1 95 ? -6.131 2.851 -8.730 1.00 95.06 95 ASP A CA 1
ATOM 729 C C . ASP A 1 95 ? -5.692 1.608 -7.950 1.00 95.06 95 ASP A C 1
ATOM 731 O O . ASP A 1 95 ? -6.512 0.776 -7.554 1.00 95.06 95 ASP A O 1
ATOM 735 N N . VAL A 1 96 ? -4.390 1.508 -7.667 1.00 95.38 96 VAL A N 1
ATOM 736 C CA . VAL A 1 96 ? -3.826 0.425 -6.856 1.00 95.38 96 VAL A CA 1
ATOM 737 C C . VAL A 1 96 ? -4.328 0.534 -5.418 1.00 95.38 96 VAL A C 1
ATOM 739 O O . VAL A 1 96 ? -4.726 -0.474 -4.841 1.00 95.38 96 VAL A O 1
ATOM 742 N N . TRP A 1 97 ? -4.386 1.747 -4.856 1.00 96.44 97 TRP A N 1
ATOM 743 C CA . TRP A 1 97 ? -4.968 1.993 -3.536 1.00 96.44 97 TRP A CA 1
ATOM 744 C C . TRP A 1 97 ? -6.412 1.495 -3.447 1.00 96.44 97 TRP A C 1
ATOM 746 O O . TRP A 1 97 ? -6.747 0.744 -2.532 1.00 96.44 97 TRP A O 1
ATOM 756 N N . ASN A 1 98 ? -7.254 1.864 -4.413 1.00 96.44 98 ASN A N 1
ATOM 757 C CA . ASN A 1 98 ? -8.658 1.460 -4.437 1.00 96.44 98 ASN A CA 1
ATOM 758 C C . ASN A 1 98 ? -8.808 -0.065 -4.501 1.00 96.44 98 ASN A C 1
ATOM 760 O O . ASN A 1 98 ? -9.626 -0.633 -3.779 1.00 96.44 98 ASN A O 1
ATOM 764 N N . ALA A 1 99 ? -7.979 -0.738 -5.304 1.00 97.00 99 ALA A N 1
ATOM 765 C CA . ALA A 1 99 ? -7.960 -2.196 -5.370 1.00 97.00 99 ALA A CA 1
ATOM 766 C C . ALA A 1 99 ? -7.502 -2.842 -4.049 1.00 97.00 99 ALA A C 1
ATOM 768 O O . ALA A 1 99 ? -8.044 -3.875 -3.654 1.00 97.00 99 ALA A O 1
ATOM 769 N N . LEU A 1 100 ? -6.530 -2.247 -3.345 1.00 96.50 100 LEU A N 1
ATOM 770 C CA . LEU A 1 100 ? -6.088 -2.730 -2.032 1.00 96.50 100 LEU A CA 1
ATOM 771 C C . LEU A 1 100 ? -7.207 -2.590 -0.998 1.00 96.50 100 LEU A C 1
ATOM 773 O O . LEU A 1 100 ? -7.514 -3.555 -0.304 1.00 96.50 100 LEU A O 1
ATOM 777 N N . VAL A 1 101 ? -7.858 -1.426 -0.930 1.00 96.06 101 VAL A N 1
ATOM 778 C CA . VAL A 1 101 ? -9.008 -1.209 -0.039 1.00 96.06 101 VAL A CA 1
ATOM 779 C C . VAL A 1 101 ? -10.110 -2.217 -0.349 1.00 96.06 101 VAL A C 1
ATOM 781 O O . VAL A 1 101 ? -10.568 -2.907 0.550 1.00 96.06 101 VAL A O 1
ATOM 784 N N . GLN A 1 102 ? -10.466 -2.397 -1.621 1.00 96.06 102 GLN A N 1
ATOM 785 C CA . GLN A 1 102 ? -11.479 -3.375 -2.017 1.00 96.06 102 GLN A CA 1
ATOM 786 C C . GLN A 1 102 ? -11.129 -4.809 -1.588 1.00 96.06 102 GLN A C 1
ATOM 788 O O . GLN A 1 102 ? -12.018 -5.556 -1.187 1.00 96.06 102 GLN A O 1
ATOM 793 N N . LYS A 1 103 ? -9.855 -5.202 -1.682 1.00 96.19 103 LYS A N 1
ATOM 794 C CA . LYS A 1 103 ? -9.399 -6.551 -1.328 1.00 96.19 103 LYS A CA 1
ATOM 795 C C . LYS A 1 103 ? -9.340 -6.790 0.182 1.00 96.19 103 LYS A C 1
ATOM 797 O O . LYS A 1 103 ? -9.638 -7.895 0.621 1.00 96.19 103 LYS A O 1
ATOM 802 N N . TYR A 1 104 ? -8.898 -5.795 0.950 1.00 95.88 104 TYR A N 1
ATOM 803 C CA . TYR A 1 104 ? -8.578 -5.958 2.372 1.00 95.88 104 TYR A CA 1
ATOM 804 C C . TYR A 1 104 ? -9.624 -5.366 3.322 1.00 95.88 104 TYR A C 1
ATOM 806 O O . TYR A 1 104 ? -9.567 -5.657 4.515 1.00 95.88 104 TYR A O 1
ATOM 814 N N . SER A 1 105 ? -10.567 -4.548 2.847 1.00 93.50 105 SER A N 1
ATOM 815 C CA . SER A 1 105 ? -11.691 -4.101 3.672 1.00 93.50 105 SER A CA 1
ATOM 816 C C . SER A 1 105 ? -12.584 -5.285 4.051 1.00 93.50 105 SER A C 1
ATOM 818 O O . SER A 1 105 ? -12.803 -6.176 3.227 1.00 93.50 105 SER A O 1
ATOM 820 N N . PRO A 1 106 ? -13.130 -5.305 5.280 1.00 86.56 106 PRO A N 1
ATOM 821 C CA . PRO A 1 106 ? -14.064 -6.347 5.674 1.00 86.56 106 PRO A CA 1
ATOM 822 C C . PRO A 1 106 ? -15.293 -6.298 4.760 1.00 86.56 106 PRO A C 1
ATOM 824 O O . PRO A 1 106 ? -15.824 -5.219 4.477 1.00 86.56 106 PRO A O 1
ATOM 827 N N . SER A 1 107 ? -15.765 -7.463 4.309 1.00 72.94 107 SER A N 1
ATOM 828 C CA . SER A 1 107 ? -17.111 -7.554 3.752 1.00 72.94 107 SER A CA 1
ATOM 829 C C . SER A 1 107 ? -18.077 -7.145 4.856 1.00 72.94 107 SER A C 1
ATOM 831 O O . SER A 1 107 ? -18.013 -7.683 5.960 1.00 72.94 107 SER A O 1
ATOM 833 N N . SER A 1 108 ? -18.934 -6.167 4.582 1.00 56.88 108 SER A N 1
ATOM 834 C CA . SER A 1 108 ? -20.063 -5.857 5.453 1.00 56.88 108 SER A CA 1
ATOM 835 C C . SER A 1 108 ? -20.986 -7.075 5.451 1.00 56.88 108 SER A C 1
ATOM 837 O O . SER A 1 108 ? -21.803 -7.231 4.548 1.00 56.88 108 SER A O 1
ATOM 839 N N . THR A 1 109 ? -20.776 -7.970 6.412 1.00 38.69 109 THR A N 1
ATOM 840 C CA . THR A 1 109 ? -21.698 -9.054 6.747 1.00 38.69 109 THR A CA 1
ATOM 841 C C . THR A 1 109 ? -22.548 -8.606 7.920 1.00 38.69 109 THR A C 1
ATOM 843 O O . THR A 1 109 ? -21.959 -8.073 8.890 1.00 38.69 109 THR A O 1
#

Foldseek 3Di:
DPPPPPVVVQPPDPVVVVVVVVVPPPDPPPPDPPDQDPVSQLLCVLVVNHDHDPSSVVVNVCLLCCQAVVVPVPDPVRNVVSVVVLVVCCVPPVVSSVSSNVVRHDDPD

pLDDT: mean 80.14, std 21.59, range [29.75, 98.31]